Protein AF-A0A0V0GXK4-F1 (afdb_monomer_lite)

Foldseek 3Di:
DDDDDDDDDPDPPPDPPCPPPCPVVLVVVLCCQQVDDPDDDDDDDDDDPPPCSVVSVVCNQPDPSNVVRDPDDDDDDDDPDDDPVVVVVD

InterPro domains:
  IPR002182 NB-ARC [PF00931] (23-88)
  IPR027417 P-loop containing nucleoside triphosphate hydrolase [G3DSA:3.40.50.300] (1-90)
  IPR027417 P-loop contai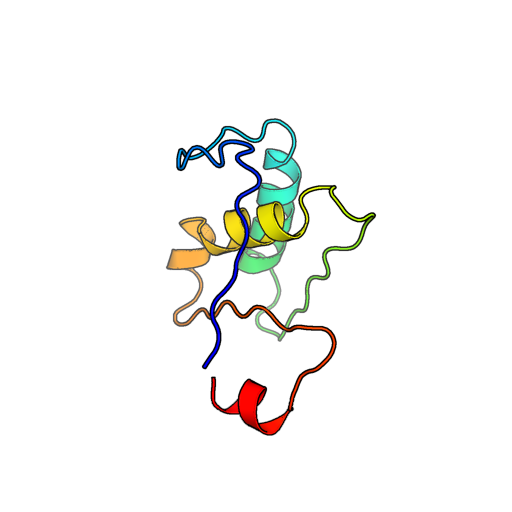ning nucleoside triphosphate hydrolase [SSF52540] (12-89)

Radius of gyration: 16.2 Å; chains: 1; bounding box: 41×33×32 Å

pLDDT: mean 81.06, std 18.77, range [28.09, 95.62]

Sequence (90 aa):
EKIESTTSRCCFSSNDEDFVGLEEDVKQIIQKLTGGTKERCVISIVGISGLGKTTLARKVYNNHSVADHFDVRAFCIVSQKYSIRKLLFL

Secondary structure (DSSP, 8-state):
--------------S----TT-HHHHHHHHHHHHSS-SS---------TTS-HHHHHHHHHH-HHHHTT-S--------SS--HHHHHT-

Organism: Solanum chacoense (NCBI:txid4108)

Structure (mmCIF, N/CA/C/O backbone):
data_AF-A0A0V0GXK4-F1
#
_entry.id   AF-A0A0V0GXK4-F1
#
loop_
_atom_site.group_PDB
_atom_site.id
_atom_site.type_symbol
_atom_site.label_atom_id
_atom_site.label_alt_id
_atom_site.label_comp_id
_atom_site.label_asym_id
_atom_site.label_entity_id
_atom_site.label_seq_id
_atom_site.pdbx_PDB_ins_code
_atom_site.Cartn_x
_atom_site.Cartn_y
_atom_site.Cartn_z
_atom_site.occupancy
_atom_site.B_iso_or_equiv
_atom_site.auth_seq_id
_atom_site.auth_comp_id
_atom_site.auth_asym_id
_atom_site.auth_atom_id
_atom_site.pdbx_PDB_model_num
ATOM 1 N N . GLU A 1 1 ? 9.381 -22.192 -19.666 1.00 43.81 1 GLU A N 1
ATOM 2 C CA . GLU A 1 1 ? 10.322 -22.128 -18.533 1.00 43.81 1 GLU A CA 1
ATOM 3 C C . GLU A 1 1 ? 11.685 -21.678 -19.025 1.00 43.81 1 GLU A C 1
ATOM 5 O O . GLU A 1 1 ? 12.201 -22.275 -19.957 1.00 43.81 1 GLU A O 1
ATOM 10 N N . LYS A 1 2 ? 12.241 -20.621 -18.433 1.00 28.09 2 LYS A N 1
ATOM 11 C CA . LYS A 1 2 ? 13.672 -20.535 -18.130 1.00 28.09 2 LYS A CA 1
ATOM 12 C C . LYS A 1 2 ? 13.830 -19.461 -17.061 1.00 28.09 2 LYS A C 1
ATOM 14 O O . LYS A 1 2 ? 13.640 -18.275 -17.311 1.00 28.09 2 LYS A O 1
ATOM 19 N N . ILE A 1 3 ? 14.042 -19.938 -15.844 1.00 48.16 3 ILE A N 1
ATOM 20 C CA . ILE A 1 3 ? 14.432 -19.145 -14.689 1.00 48.16 3 ILE A CA 1
ATOM 21 C C . ILE A 1 3 ? 15.933 -18.928 -14.841 1.00 48.16 3 ILE A C 1
ATOM 23 O O . ILE A 1 3 ? 16.682 -19.896 -14.898 1.00 48.16 3 ILE A O 1
ATOM 27 N N . GLU A 1 4 ? 16.357 -17.675 -14.923 1.00 43.12 4 GLU A N 1
ATOM 28 C CA . GLU A 1 4 ? 17.747 -17.267 -14.726 1.00 43.12 4 GLU A CA 1
ATOM 29 C C . GLU A 1 4 ? 17.708 -15.840 -14.171 1.00 43.12 4 GLU A C 1
ATOM 31 O O . GLU A 1 4 ? 17.697 -14.845 -14.893 1.00 43.12 4 GLU A O 1
ATOM 36 N N . SER A 1 5 ? 17.581 -15.750 -12.848 1.00 36.84 5 SER A N 1
ATOM 37 C CA . SER A 1 5 ? 17.786 -14.512 -12.101 1.00 36.84 5 SER A CA 1
ATOM 38 C C . SER A 1 5 ? 19.179 -14.579 -11.495 1.00 36.84 5 SER A C 1
ATOM 40 O O . SER A 1 5 ? 19.390 -15.169 -10.438 1.00 36.84 5 SER A O 1
ATOM 42 N N . THR A 1 6 ? 20.147 -14.022 -12.218 1.00 39.38 6 THR A N 1
ATOM 43 C CA . THR A 1 6 ? 21.520 -13.864 -11.747 1.00 39.38 6 THR A CA 1
ATOM 44 C C . THR A 1 6 ? 21.544 -12.867 -10.594 1.00 39.38 6 THR A C 1
ATOM 46 O O . THR A 1 6 ? 21.248 -11.685 -10.752 1.00 39.38 6 THR A O 1
ATOM 49 N N . THR A 1 7 ? 21.893 -13.394 -9.428 1.00 51.88 7 THR A N 1
ATOM 50 C CA . THR A 1 7 ? 22.115 -12.723 -8.151 1.00 51.88 7 THR A CA 1
ATOM 51 C C . THR A 1 7 ? 23.065 -11.528 -8.252 1.00 51.88 7 THR A C 1
ATOM 53 O O . THR A 1 7 ? 24.272 -11.703 -8.414 1.00 51.88 7 THR A O 1
ATOM 56 N N . SER A 1 8 ? 22.549 -10.324 -8.002 1.00 52.44 8 SER A N 1
ATOM 57 C CA . SER A 1 8 ? 23.291 -9.271 -7.307 1.00 52.44 8 SER A CA 1
ATOM 58 C C . SER A 1 8 ? 22.835 -9.263 -5.846 1.00 52.44 8 SER A C 1
ATOM 60 O O . SER A 1 8 ? 21.738 -8.832 -5.502 1.00 52.44 8 SER A O 1
ATOM 62 N N . ARG A 1 9 ? 23.678 -9.807 -4.962 1.00 59.16 9 ARG A N 1
ATOM 63 C CA . ARG A 1 9 ? 23.508 -9.667 -3.511 1.00 59.16 9 ARG A CA 1
ATOM 64 C C . ARG A 1 9 ? 23.811 -8.215 -3.131 1.00 59.16 9 ARG A C 1
ATOM 66 O O . ARG A 1 9 ? 24.953 -7.888 -2.835 1.00 59.16 9 ARG A O 1
ATOM 73 N N . CYS A 1 10 ? 22.788 -7.371 -3.103 1.00 41.00 10 CYS A N 1
ATOM 74 C CA . CYS A 1 10 ? 22.673 -6.370 -2.046 1.00 41.00 10 CYS A CA 1
ATOM 75 C C . CYS A 1 10 ? 21.635 -6.925 -1.079 1.00 41.00 10 CYS A C 1
ATOM 77 O O . CYS A 1 10 ? 20.520 -7.242 -1.487 1.00 41.00 10 CYS A O 1
ATOM 79 N N . CYS A 1 11 ? 22.055 -7.169 0.158 1.00 43.00 11 CYS A N 1
ATOM 80 C CA . CYS A 1 11 ? 21.268 -7.838 1.180 1.00 43.00 11 CYS A CA 1
ATOM 81 C C . CYS A 1 11 ? 19.918 -7.134 1.366 1.00 43.00 11 CYS A C 1
ATOM 83 O O . CYS A 1 11 ? 19.858 -6.100 2.016 1.00 43.00 11 CYS A O 1
ATOM 85 N N . PHE A 1 12 ? 18.835 -7.705 0.835 1.00 53.78 12 PHE A N 1
ATOM 86 C CA . PHE A 1 12 ? 17.514 -7.466 1.402 1.00 53.78 12 PHE A CA 1
ATOM 87 C C . PHE A 1 12 ? 17.462 -8.276 2.690 1.00 53.78 12 PHE A C 1
A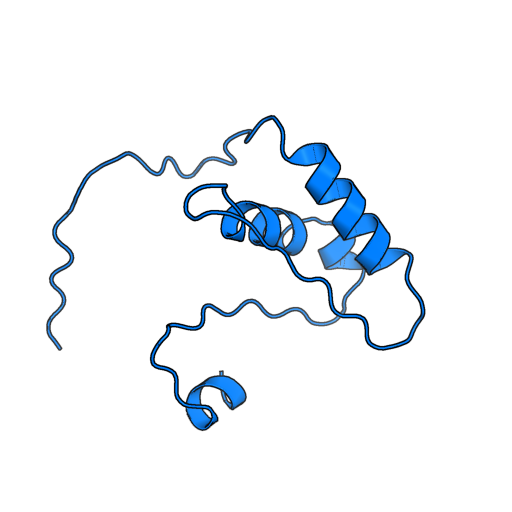TOM 89 O O . PHE A 1 12 ? 17.042 -9.437 2.698 1.00 53.78 12 PHE A O 1
ATOM 96 N N . SER A 1 13 ? 17.984 -7.692 3.766 1.00 42.69 13 SER A N 1
ATOM 97 C CA . SER A 1 13 ? 17.706 -8.201 5.099 1.00 42.69 13 SER A CA 1
ATOM 98 C C . SER A 1 13 ? 16.199 -8.113 5.288 1.00 42.69 13 SER A C 1
ATOM 100 O O . SER A 1 13 ? 15.611 -7.039 5.274 1.00 42.69 13 SER A O 1
ATOM 102 N N . SER A 1 14 ? 15.566 -9.278 5.398 1.00 49.84 14 SER A N 1
ATOM 103 C CA . SER A 1 14 ? 14.178 -9.403 5.826 1.00 49.84 14 SER A CA 1
ATOM 104 C C . SER A 1 14 ? 14.129 -9.110 7.315 1.00 49.84 14 SER A C 1
ATOM 106 O O . SER A 1 14 ? 14.081 -10.021 8.128 1.00 49.84 14 SER A O 1
ATOM 108 N N . ASN A 1 15 ? 14.221 -7.838 7.653 1.00 44.50 15 ASN A N 1
ATOM 109 C CA . ASN A 1 15 ? 13.761 -7.309 8.917 1.00 44.50 15 ASN A CA 1
ATOM 110 C C . ASN A 1 15 ? 12.859 -6.138 8.551 1.00 44.50 15 ASN A C 1
ATOM 112 O O . ASN A 1 15 ? 13.014 -5.564 7.470 1.00 44.50 15 ASN A O 1
ATOM 116 N N . ASP A 1 16 ? 11.904 -5.814 9.409 1.00 51.59 16 ASP A N 1
ATOM 117 C CA . ASP A 1 16 ? 11.230 -4.525 9.390 1.00 51.59 16 ASP A CA 1
ATOM 118 C C . ASP A 1 16 ? 12.303 -3.440 9.549 1.00 51.59 16 ASP A C 1
ATOM 120 O O . ASP A 1 16 ? 12.586 -2.971 10.644 1.00 51.59 16 ASP A O 1
ATOM 124 N N . GLU A 1 17 ? 13.002 -3.132 8.455 1.00 52.09 17 GLU A N 1
ATOM 125 C CA . GLU A 1 17 ? 13.995 -2.083 8.402 1.00 52.09 17 GLU A CA 1
ATOM 126 C C . GLU A 1 17 ? 13.226 -0.819 8.753 1.00 52.09 17 GLU A C 1
ATOM 128 O O . GLU A 1 17 ? 12.289 -0.416 8.047 1.00 52.09 17 GLU A O 1
ATOM 133 N N . ASP A 1 18 ? 13.593 -0.243 9.892 1.00 55.00 18 ASP A N 1
ATOM 134 C CA . ASP A 1 18 ? 13.246 1.100 10.311 1.00 55.00 18 ASP A CA 1
ATOM 135 C C . ASP A 1 18 ? 13.684 2.068 9.201 1.00 55.00 18 ASP A C 1
ATOM 137 O O . ASP A 1 18 ? 14.748 2.678 9.239 1.00 55.00 18 ASP A O 1
ATOM 141 N N . PHE A 1 19 ? 12.887 2.163 8.134 1.00 58.28 19 PHE A N 1
ATOM 142 C CA . PHE A 1 19 ? 12.989 3.201 7.120 1.00 58.28 19 PHE A CA 1
ATOM 143 C C . PHE A 1 19 ? 12.566 4.503 7.783 1.00 58.28 19 PHE A C 1
ATOM 145 O O . PHE A 1 19 ? 11.410 4.907 7.649 1.00 58.28 19 PHE A O 1
ATOM 152 N N . VAL A 1 20 ? 13.512 5.098 8.507 1.00 61.59 20 VAL A N 1
ATOM 153 C CA . VAL A 1 20 ? 13.383 6.394 9.164 1.00 61.59 20 VAL A CA 1
ATOM 154 C C . VAL A 1 20 ? 13.118 7.456 8.096 1.00 61.59 20 VAL A C 1
ATOM 156 O O . VAL A 1 20 ? 13.863 7.566 7.119 1.00 61.59 20 VAL A O 1
ATOM 159 N N . GLY A 1 21 ? 12.057 8.237 8.275 1.00 75.62 21 GLY A N 1
ATOM 160 C CA . GLY A 1 21 ? 11.692 9.375 7.430 1.00 75.62 21 GLY A CA 1
ATOM 161 C C . GLY A 1 21 ? 10.415 9.199 6.606 1.00 75.62 21 GLY A C 1
ATOM 162 O O . GLY A 1 21 ? 9.999 10.159 5.965 1.00 75.62 21 GLY A O 1
ATOM 163 N N . LEU A 1 22 ? 9.774 8.024 6.622 1.00 85.50 22 LEU A N 1
ATOM 164 C CA . LEU A 1 22 ? 8.483 7.794 5.945 1.00 85.50 22 LEU A CA 1
ATOM 165 C C . LEU A 1 22 ? 7.296 7.733 6.916 1.00 85.50 22 LEU A C 1
ATOM 167 O O . LEU A 1 22 ? 6.159 7.552 6.484 1.00 85.50 22 LEU A O 1
ATOM 171 N N . GLU A 1 23 ? 7.528 7.851 8.222 1.00 89.50 23 GLU A N 1
ATOM 172 C CA . GLU A 1 23 ? 6.503 7.679 9.257 1.00 89.50 23 GLU A CA 1
ATOM 173 C C . GLU A 1 23 ? 5.367 8.690 9.107 1.00 89.50 23 GLU A C 1
ATOM 175 O O . GLU A 1 23 ? 4.193 8.336 9.222 1.00 89.50 23 GLU A O 1
ATOM 180 N N . GLU A 1 24 ? 5.715 9.941 8.810 1.00 91.00 24 GLU A N 1
ATOM 181 C CA . GLU A 1 24 ? 4.737 11.010 8.643 1.00 91.00 24 GLU A CA 1
ATOM 182 C C . GLU A 1 24 ? 3.911 10.813 7.363 1.00 91.00 24 GLU A C 1
ATOM 184 O O . GLU A 1 24 ? 2.685 10.920 7.399 1.00 91.00 24 GLU A O 1
ATOM 189 N N . ASP A 1 25 ? 4.547 10.403 6.262 1.00 92.94 25 ASP A N 1
ATOM 190 C CA . ASP A 1 25 ? 3.848 10.062 5.018 1.00 92.94 25 ASP A CA 1
ATOM 191 C C . ASP A 1 25 ? 2.886 8.881 5.220 1.00 92.94 25 ASP A C 1
ATOM 193 O O . ASP A 1 25 ? 1.733 8.924 4.778 1.00 92.94 25 ASP A O 1
ATOM 197 N N . VAL A 1 26 ? 3.328 7.835 5.930 1.00 93.88 26 VAL A N 1
ATOM 198 C CA . VAL A 1 26 ? 2.483 6.687 6.295 1.00 93.88 26 VAL A CA 1
ATOM 199 C C . VAL A 1 26 ? 1.272 7.169 7.090 1.00 93.88 26 VAL A C 1
ATOM 201 O O . VAL A 1 26 ? 0.136 6.841 6.740 1.00 93.88 26 VAL A O 1
ATOM 204 N N . LYS A 1 27 ? 1.492 7.979 8.129 1.00 94.12 27 LYS A N 1
ATOM 205 C CA . LYS A 1 27 ? 0.429 8.495 8.998 1.00 94.12 27 LYS A CA 1
ATOM 206 C C . LYS A 1 27 ? -0.587 9.336 8.225 1.00 94.12 27 LYS A C 1
ATOM 208 O O . LYS A 1 27 ? -1.791 9.130 8.390 1.00 94.12 27 LYS A O 1
ATOM 213 N N . GLN A 1 28 ? -0.129 10.229 7.349 1.00 94.44 28 GLN A N 1
ATOM 214 C CA . GLN A 1 28 ? -1.010 11.064 6.529 1.00 94.44 28 GLN A CA 1
ATOM 215 C C . GLN A 1 28 ? -1.859 10.236 5.563 1.00 94.44 28 GLN A C 1
ATOM 217 O O . GLN A 1 28 ? -3.051 10.510 5.398 1.00 94.44 28 GLN A O 1
ATOM 222 N N . ILE A 1 29 ? -1.278 9.214 4.926 1.00 94.94 29 ILE A N 1
ATOM 223 C CA . ILE A 1 29 ? -2.033 8.331 4.030 1.00 94.94 29 ILE A CA 1
ATOM 224 C C . ILE A 1 29 ? -3.065 7.526 4.824 1.00 94.94 29 ILE A C 1
ATOM 226 O O . ILE A 1 29 ? -4.215 7.449 4.398 1.00 94.94 29 ILE A O 1
ATOM 230 N N . ILE A 1 30 ? -2.699 6.981 5.989 1.00 94.31 30 ILE A N 1
ATOM 231 C CA . ILE A 1 30 ? -3.636 6.243 6.851 1.00 94.31 30 ILE A CA 1
ATOM 232 C C . ILE A 1 30 ? -4.802 7.140 7.263 1.00 94.31 30 ILE A C 1
ATOM 234 O O . ILE A 1 30 ? -5.950 6.732 7.120 1.00 94.31 30 ILE A O 1
ATOM 238 N N . GLN A 1 31 ? -4.536 8.374 7.694 1.00 94.19 31 GLN A N 1
ATOM 239 C CA . GLN A 1 31 ? -5.589 9.318 8.068 1.00 94.19 31 GLN A CA 1
ATOM 240 C C . GLN A 1 31 ? -6.539 9.618 6.898 1.00 94.19 31 GLN A C 1
ATOM 242 O O . GLN A 1 31 ? -7.747 9.719 7.099 1.00 94.19 31 GLN A O 1
ATOM 247 N N . LYS A 1 32 ? -6.021 9.726 5.667 1.00 92.50 32 LYS A N 1
ATOM 248 C CA . LYS A 1 32 ? -6.855 9.896 4.465 1.00 92.50 32 LYS A CA 1
ATOM 249 C C . LYS A 1 32 ? -7.673 8.646 4.132 1.00 92.50 32 LYS A C 1
ATOM 251 O O . LYS A 1 32 ? -8.783 8.784 3.627 1.00 92.50 32 LYS A O 1
ATOM 256 N N . LEU A 1 33 ? -7.136 7.453 4.396 1.00 91.69 33 LEU A N 1
ATOM 257 C CA . LEU A 1 33 ? -7.821 6.179 4.154 1.00 91.69 33 LEU A CA 1
ATOM 258 C C . LEU A 1 33 ? -8.940 5.915 5.164 1.00 91.69 33 LEU A C 1
ATOM 260 O O . LEU A 1 33 ? -9.999 5.450 4.761 1.00 91.69 33 LEU A O 1
ATOM 264 N N . THR A 1 34 ? -8.717 6.208 6.447 1.00 90.69 34 THR A N 1
ATOM 265 C CA . THR A 1 34 ? -9.651 5.851 7.531 1.00 90.69 34 THR A CA 1
ATOM 266 C C . THR A 1 34 ? -10.554 7.001 7.974 1.00 90.69 34 THR A C 1
ATOM 268 O O . THR A 1 34 ? -11.613 6.762 8.548 1.00 90.69 34 THR A O 1
ATOM 271 N N . GLY A 1 35 ? -10.154 8.250 7.716 1.00 86.00 35 GLY A N 1
ATOM 272 C CA . GLY A 1 35 ? -10.906 9.460 8.067 1.00 86.00 35 GLY A CA 1
ATOM 273 C C . GLY A 1 35 ? -11.664 10.103 6.901 1.00 86.00 35 GLY A C 1
ATOM 274 O O . GLY A 1 35 ? -12.194 11.201 7.061 1.00 86.00 35 GLY A O 1
ATOM 275 N N . GLY A 1 36 ? -11.668 9.473 5.722 1.00 74.06 36 GLY A N 1
ATOM 276 C CA . GLY A 1 36 ? -12.310 9.987 4.510 1.00 74.06 36 GLY A CA 1
ATOM 277 C C . GLY A 1 36 ? -13.841 9.871 4.499 1.00 74.06 36 GLY A C 1
ATOM 278 O O . GLY A 1 36 ? -14.471 9.382 5.437 1.00 74.06 36 GLY A O 1
ATOM 279 N N . THR A 1 37 ?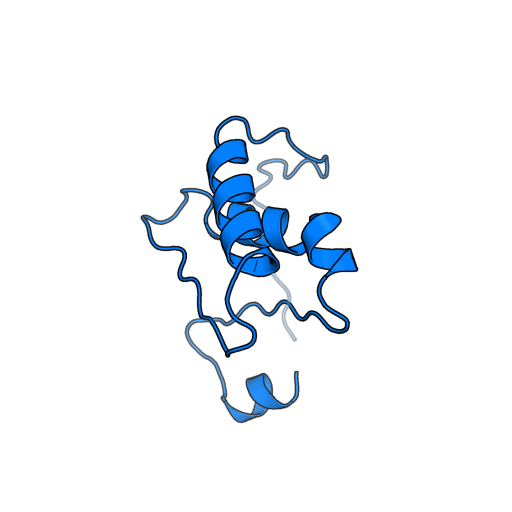 -14.461 10.322 3.405 1.00 77.75 37 THR A N 1
ATOM 280 C CA . THR A 1 37 ? -15.893 10.104 3.153 1.00 77.75 37 THR A CA 1
ATOM 281 C C . THR A 1 37 ? -16.164 8.621 2.873 1.00 77.75 37 THR A C 1
ATOM 283 O O . THR A 1 37 ? -15.273 7.885 2.460 1.00 77.75 37 THR A O 1
ATOM 286 N N . LYS A 1 38 ? -17.415 8.165 3.034 1.00 77.88 38 LYS A N 1
ATOM 287 C CA . LYS A 1 38 ? -17.825 6.787 2.676 1.00 77.88 38 LYS A CA 1
ATOM 288 C C . LYS A 1 38 ? -17.814 6.512 1.161 1.00 77.88 38 LYS A C 1
ATOM 290 O O . LYS A 1 38 ? -18.217 5.438 0.721 1.00 77.88 38 LYS A O 1
ATOM 295 N N . GLU A 1 39 ? -17.417 7.492 0.360 1.00 84.81 39 GLU A N 1
ATOM 296 C CA . GLU A 1 39 ? -17.349 7.388 -1.090 1.00 84.81 39 GLU A CA 1
ATOM 297 C C . GLU A 1 39 ? -16.010 6.794 -1.537 1.00 84.81 39 GLU A C 1
ATOM 299 O O . GLU A 1 39 ? -15.038 6.710 -0.787 1.00 84.81 39 GLU A O 1
ATOM 304 N N . ARG A 1 40 ? -15.942 6.373 -2.801 1.00 87.12 40 ARG A N 1
ATOM 305 C CA . ARG A 1 40 ? -14.719 5.801 -3.367 1.00 87.12 40 ARG A CA 1
ATOM 306 C C . ARG A 1 40 ? -13.634 6.876 -3.498 1.00 87.12 40 ARG A C 1
ATOM 308 O O . ARG A 1 40 ? -13.765 7.783 -4.315 1.00 87.12 40 ARG A O 1
ATOM 315 N N . CYS A 1 41 ? -12.532 6.714 -2.767 1.00 86.56 41 CYS A N 1
ATOM 316 C CA . CYS A 1 41 ? -11.361 7.593 -2.815 1.00 86.56 41 CYS A CA 1
ATOM 317 C C . CYS A 1 41 ? -10.168 6.916 -3.515 1.00 86.56 41 CYS A C 1
ATOM 319 O O . CYS A 1 41 ? -9.985 5.702 -3.417 1.00 86.56 41 CYS A O 1
ATOM 321 N N . VAL A 1 42 ? -9.342 7.703 -4.213 1.00 92.19 42 VAL A N 1
ATOM 322 C CA . VAL A 1 42 ? -8.092 7.249 -4.845 1.00 92.19 42 VAL A CA 1
ATOM 323 C C . VAL A 1 42 ? -6.935 8.106 -4.343 1.00 92.19 42 VAL A C 1
ATOM 325 O O . VAL A 1 42 ? -6.956 9.328 -4.478 1.00 92.19 42 VAL A O 1
ATOM 328 N N . ILE A 1 43 ? -5.896 7.461 -3.809 1.00 92.88 43 ILE A N 1
ATOM 329 C CA . ILE A 1 43 ? -4.666 8.116 -3.347 1.00 92.88 43 ILE A CA 1
ATOM 330 C C . ILE A 1 43 ? -3.519 7.699 -4.269 1.00 92.88 43 ILE A C 1
ATOM 332 O O . ILE A 1 43 ? -3.222 6.515 -4.405 1.00 92.88 43 IL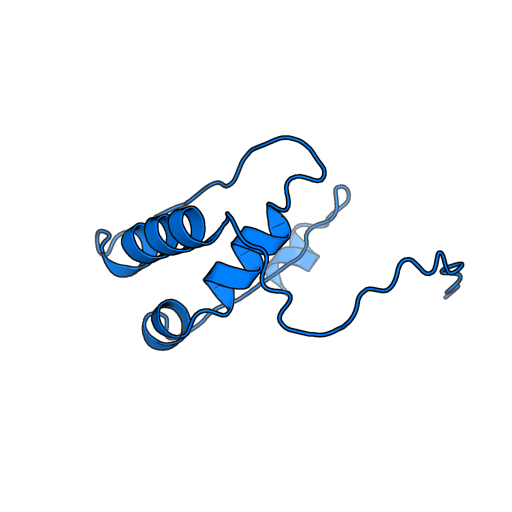E A O 1
ATOM 336 N N . SER A 1 44 ? -2.868 8.678 -4.901 1.00 95.06 44 SER A N 1
ATOM 337 C CA . SER A 1 44 ? -1.720 8.449 -5.787 1.00 95.06 44 SER A CA 1
ATOM 338 C C . SER A 1 44 ? -0.407 8.792 -5.084 1.00 95.06 44 SER A C 1
ATOM 340 O O . SER A 1 44 ? -0.270 9.887 -4.544 1.00 95.06 44 SER A O 1
ATOM 342 N N . ILE A 1 45 ? 0.577 7.889 -5.142 1.00 94.88 45 ILE A N 1
ATOM 343 C CA . ILE A 1 45 ? 1.949 8.126 -4.665 1.00 94.88 45 ILE A CA 1
ATOM 344 C C . ILE A 1 45 ? 2.848 8.341 -5.885 1.00 94.88 45 ILE A C 1
ATOM 346 O O . ILE A 1 45 ? 3.092 7.416 -6.662 1.00 94.88 45 ILE A O 1
ATOM 350 N N . VAL A 1 46 ? 3.348 9.562 -6.058 1.00 93.50 46 VAL A N 1
ATOM 351 C CA . VAL A 1 46 ? 4.159 9.975 -7.215 1.00 93.50 46 VAL A CA 1
ATOM 352 C C . VAL A 1 46 ? 5.548 10.430 -6.778 1.00 93.50 46 VAL A C 1
ATOM 354 O O . VAL A 1 46 ? 5.745 10.853 -5.647 1.00 93.50 46 VAL A O 1
ATOM 357 N N . GLY A 1 47 ? 6.536 10.310 -7.666 1.00 92.88 47 GLY A N 1
ATOM 358 C CA . GLY A 1 47 ? 7.916 10.700 -7.372 1.00 92.88 47 GLY A CA 1
ATOM 359 C C . GLY A 1 47 ? 8.944 9.926 -8.191 1.00 92.88 47 GLY A C 1
ATOM 360 O O . GLY A 1 47 ? 8.607 9.007 -8.943 1.00 92.88 47 GLY A O 1
ATOM 361 N N . ILE A 1 48 ? 10.216 10.266 -8.012 1.00 94.69 48 ILE A N 1
ATOM 362 C CA . ILE A 1 48 ? 11.346 9.714 -8.773 1.00 94.69 48 ILE A CA 1
ATOM 363 C C . ILE A 1 48 ? 11.550 8.224 -8.447 1.00 94.69 48 ILE A C 1
ATOM 365 O O . ILE A 1 48 ? 11.146 7.733 -7.387 1.00 94.69 48 ILE A O 1
ATOM 369 N N . SER A 1 49 ? 12.117 7.464 -9.387 1.00 89.31 49 SER A N 1
ATOM 370 C CA . SER A 1 49 ? 12.523 6.072 -9.147 1.00 89.31 49 SER A CA 1
ATOM 371 C C . SER A 1 49 ? 13.461 5.966 -7.934 1.00 89.31 49 SER A C 1
ATOM 373 O O . SER A 1 49 ? 14.224 6.885 -7.663 1.00 89.31 49 SER A O 1
ATOM 375 N N . GLY A 1 50 ? 13.392 4.866 -7.184 1.00 88.12 50 GLY A N 1
ATOM 376 C CA . GLY A 1 50 ? 14.268 4.629 -6.027 1.00 88.12 50 GLY A CA 1
ATOM 377 C C . GLY A 1 50 ? 13.876 5.330 -4.719 1.00 88.12 50 GLY A C 1
ATOM 378 O O . GLY A 1 50 ? 14.369 4.935 -3.674 1.00 88.12 50 GLY A O 1
ATOM 379 N N . LEU A 1 51 ? 12.924 6.273 -4.721 1.00 89.69 51 LEU A N 1
ATOM 380 C CA . LEU A 1 51 ? 12.489 7.003 -3.511 1.00 89.69 51 LEU A CA 1
ATOM 381 C C . LEU A 1 51 ? 11.641 6.166 -2.522 1.00 89.69 51 LEU A C 1
ATOM 383 O O . LEU A 1 51 ? 11.034 6.699 -1.607 1.00 89.69 51 LEU A O 1
ATOM 387 N N . GLY A 1 52 ? 11.505 4.856 -2.736 1.00 90.50 52 GLY A N 1
ATOM 388 C CA . GLY A 1 52 ? 10.742 4.004 -1.816 1.00 90.50 52 GLY A CA 1
ATOM 389 C C . GLY A 1 52 ? 9.214 4.112 -1.918 1.00 90.50 52 GLY A C 1
ATOM 390 O O . GLY A 1 52 ? 8.521 3.688 -1.005 1.00 90.50 52 GLY A O 1
ATOM 391 N N . LYS A 1 53 ? 8.641 4.600 -3.029 1.00 95.25 53 LYS A N 1
ATOM 392 C CA . LYS A 1 53 ? 7.169 4.687 -3.216 1.00 95.25 53 LYS A CA 1
ATOM 393 C C . LYS A 1 53 ? 6.438 3.360 -2.977 1.00 95.25 53 LYS A C 1
ATOM 395 O O . LYS A 1 53 ? 5.428 3.314 -2.283 1.00 95.25 53 LYS A O 1
ATOM 400 N N . THR A 1 54 ? 6.961 2.268 -3.539 1.00 93.19 54 THR A N 1
ATOM 401 C CA . THR A 1 54 ? 6.404 0.921 -3.335 1.00 93.19 54 THR A CA 1
ATOM 402 C C . THR A 1 54 ? 6.557 0.473 -1.881 1.00 93.19 54 THR A C 1
ATOM 404 O O . THR A 1 54 ? 5.678 -0.208 -1.359 1.00 93.19 54 THR A O 1
ATOM 407 N N . THR A 1 55 ? 7.639 0.884 -1.214 1.00 93.25 55 THR A N 1
ATOM 408 C CA . THR A 1 55 ? 7.873 0.635 0.215 1.00 93.25 55 THR A CA 1
ATOM 409 C C . THR A 1 55 ? 6.848 1.376 1.071 1.00 93.25 55 THR A C 1
ATOM 411 O O . THR A 1 55 ? 6.228 0.758 1.932 1.00 93.25 55 THR A O 1
ATOM 414 N N . LEU A 1 56 ? 6.588 2.654 0.782 1.00 94.06 56 LEU A N 1
ATOM 415 C CA . LEU A 1 56 ? 5.559 3.457 1.445 1.00 94.06 56 LEU A CA 1
ATOM 416 C C . LEU A 1 56 ? 4.168 2.821 1.289 1.00 94.06 56 LEU A C 1
ATOM 418 O O . LEU A 1 56 ? 3.481 2.594 2.284 1.00 94.06 56 LEU A O 1
ATOM 422 N N . ALA A 1 57 ? 3.786 2.442 0.063 1.00 95.25 57 ALA A N 1
ATOM 423 C CA . ALA A 1 57 ? 2.518 1.757 -0.198 1.00 95.25 57 ALA A CA 1
ATOM 424 C C . ALA A 1 57 ? 2.394 0.437 0.584 1.00 95.25 57 ALA A C 1
ATOM 426 O O . ALA A 1 57 ? 1.334 0.132 1.130 1.00 95.25 57 ALA A O 1
ATOM 427 N N . ARG A 1 58 ? 3.485 -0.337 0.672 1.00 94.62 58 ARG A N 1
ATOM 428 C CA . ARG A 1 58 ? 3.526 -1.606 1.411 1.00 94.62 58 ARG A CA 1
ATOM 429 C C . ARG A 1 58 ? 3.413 -1.400 2.924 1.00 94.62 58 ARG A C 1
ATOM 431 O O . ARG A 1 58 ? 2.662 -2.137 3.558 1.00 94.62 58 ARG A O 1
ATOM 438 N N . LYS A 1 59 ? 4.095 -0.398 3.492 1.00 93.25 59 LYS A N 1
ATOM 439 C CA . LYS A 1 59 ? 3.977 -0.042 4.919 1.00 93.25 59 LYS A CA 1
ATOM 440 C C . LYS A 1 59 ? 2.544 0.356 5.280 1.00 93.25 59 LYS A C 1
ATOM 442 O O . LYS A 1 59 ? 2.012 -0.140 6.267 1.00 93.25 59 LYS A O 1
ATOM 447 N N . VAL A 1 60 ? 1.901 1.192 4.460 1.00 94.94 60 VAL A N 1
ATOM 448 C CA . VAL A 1 60 ? 0.489 1.570 4.652 1.00 94.94 60 VAL A CA 1
ATOM 449 C C . VAL A 1 60 ? -0.420 0.344 4.566 1.00 94.94 60 VAL A C 1
ATOM 451 O O . VAL A 1 60 ? -1.250 0.142 5.445 1.00 94.94 60 VAL A O 1
ATOM 454 N N . TYR A 1 61 ? -0.245 -0.499 3.543 1.00 95.62 61 TYR A N 1
ATOM 455 C CA . TYR A 1 61 ? -1.065 -1.697 3.351 1.00 95.62 61 TYR A CA 1
ATOM 456 C C . TYR A 1 61 ? -0.991 -2.660 4.544 1.00 95.62 61 TYR A C 1
ATOM 458 O O . TYR A 1 61 ? -2.020 -3.188 4.961 1.00 95.62 61 TYR A O 1
ATOM 466 N N . ASN A 1 62 ? 0.204 -2.872 5.103 1.00 94.19 62 ASN A N 1
ATOM 467 C CA . ASN A 1 62 ? 0.434 -3.778 6.233 1.00 94.19 62 ASN A CA 1
ATOM 468 C C . ASN A 1 62 ? 0.082 -3.172 7.602 1.00 94.19 62 ASN A C 1
ATOM 470 O O . ASN A 1 62 ? 0.122 -3.886 8.601 1.00 94.19 62 ASN A O 1
ATOM 474 N N . ASN A 1 63 ? -0.242 -1.880 7.682 1.00 94.62 63 ASN A N 1
ATOM 475 C CA . ASN A 1 63 ? -0.530 -1.230 8.953 1.00 94.62 63 ASN A CA 1
ATOM 476 C C . ASN A 1 63 ? -1.822 -1.781 9.584 1.00 94.62 63 ASN A C 1
ATOM 478 O O . ASN A 1 63 ? -2.839 -1.905 8.901 1.00 94.62 63 ASN A O 1
ATOM 482 N N . HIS A 1 64 ? -1.801 -2.051 10.893 1.00 94.44 64 HIS A N 1
ATOM 483 C CA . HIS A 1 64 ? -2.958 -2.577 11.625 1.00 94.44 64 HIS A CA 1
ATOM 484 C C . HIS A 1 64 ? -4.204 -1.693 11.500 1.00 94.44 64 HIS A C 1
ATOM 486 O O . HIS A 1 64 ? -5.276 -2.202 11.203 1.00 94.44 64 HIS A O 1
ATOM 492 N N . SER A 1 65 ? -4.067 -0.367 11.586 1.00 93.69 65 SER A N 1
ATOM 493 C CA . SER A 1 65 ? -5.206 0.551 11.449 1.00 93.69 65 SER A CA 1
ATOM 494 C C . SER A 1 65 ? -5.872 0.476 10.074 1.00 93.69 65 SER A C 1
ATOM 496 O O . SER A 1 65 ? -7.060 0.748 9.949 1.00 93.69 65 SER A O 1
ATOM 498 N N . VAL A 1 66 ? -5.116 0.124 9.030 1.00 94.44 66 VAL A N 1
ATOM 499 C CA . VAL A 1 66 ? -5.659 -0.124 7.685 1.00 94.44 66 VAL A CA 1
ATOM 500 C C . VAL A 1 66 ? -6.243 -1.531 7.609 1.00 94.44 66 VAL A C 1
ATOM 502 O O . VAL A 1 66 ? -7.292 -1.727 7.001 1.00 94.44 66 VAL A O 1
ATOM 505 N N . ALA A 1 67 ? -5.586 -2.509 8.231 1.00 94.75 67 ALA A N 1
ATOM 506 C CA . ALA A 1 67 ? -6.044 -3.889 8.266 1.00 94.75 67 ALA A CA 1
ATOM 507 C C . ALA A 1 67 ? -7.407 -4.060 8.930 1.00 94.75 67 ALA A C 1
ATOM 509 O O . ALA A 1 67 ? -8.240 -4.786 8.397 1.00 94.75 67 ALA A O 1
ATOM 510 N N . ASP A 1 68 ? -7.626 -3.355 10.033 1.00 94.94 68 ASP A N 1
ATOM 511 C CA . ASP A 1 68 ? -8.847 -3.450 10.829 1.00 94.94 68 ASP A CA 1
ATOM 512 C C . ASP A 1 68 ? -9.987 -2.598 10.245 1.00 94.94 68 ASP A C 1
ATOM 514 O O . ASP A 1 68 ? -11.150 -2.798 10.583 1.00 94.94 68 ASP A O 1
ATOM 518 N N . HIS A 1 69 ? -9.669 -1.637 9.368 1.00 93.38 69 HIS A N 1
ATOM 519 C CA . HIS A 1 69 ? -10.659 -0.741 8.766 1.00 93.38 69 HIS A CA 1
ATOM 520 C C . HIS A 1 69 ? -11.315 -1.312 7.501 1.00 93.38 69 HIS A C 1
ATOM 522 O O . HIS A 1 69 ? -12.460 -0.975 7.205 1.00 93.38 69 HIS A O 1
ATOM 528 N N . PHE A 1 70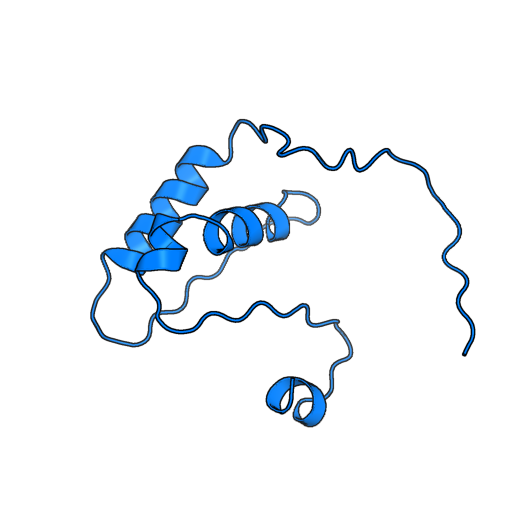 ? -10.603 -2.141 6.730 1.00 92.31 70 PHE A N 1
ATOM 529 C CA . PHE A 1 70 ? -11.097 -2.686 5.463 1.00 92.31 70 PHE A CA 1
ATOM 530 C C . PHE A 1 70 ? -11.337 -4.195 5.558 1.00 92.31 70 PHE A C 1
ATOM 532 O O . PHE A 1 70 ? -10.384 -4.958 5.708 1.00 92.31 70 PHE A O 1
ATOM 539 N N . ASP A 1 71 ? -12.587 -4.621 5.342 1.00 93.94 71 ASP A N 1
ATOM 540 C CA . ASP A 1 71 ? -12.987 -6.040 5.346 1.00 93.94 71 ASP A CA 1
ATOM 541 C C . ASP A 1 71 ? -12.186 -6.885 4.343 1.00 93.94 71 ASP A C 1
ATOM 543 O O . ASP A 1 71 ? -11.867 -8.049 4.584 1.00 93.94 71 ASP A O 1
ATOM 547 N N . VAL A 1 72 ? -11.864 -6.289 3.191 1.00 93.62 72 VAL A N 1
ATOM 548 C CA . VAL A 1 72 ? -11.119 -6.928 2.107 1.00 93.62 72 VAL A CA 1
ATOM 549 C C . VAL A 1 72 ? -10.043 -5.979 1.607 1.00 93.62 72 VAL A C 1
ATOM 551 O O . VAL A 1 72 ? -10.287 -4.798 1.355 1.00 93.62 72 VAL A O 1
ATOM 554 N N . ARG A 1 73 ? -8.837 -6.515 1.417 1.00 93.75 73 ARG A N 1
ATOM 555 C CA . ARG A 1 73 ? -7.680 -5.791 0.889 1.00 93.75 73 ARG A CA 1
ATOM 556 C C . ARG A 1 73 ? -6.981 -6.644 -0.161 1.00 93.75 73 ARG A C 1
ATOM 558 O O . ARG A 1 73 ? -6.898 -7.860 -0.022 1.00 93.75 73 ARG A O 1
ATOM 565 N N . ALA A 1 74 ? -6.461 -5.997 -1.197 1.00 93.25 74 ALA A N 1
ATOM 566 C CA . ALA A 1 74 ? -5.668 -6.639 -2.237 1.00 93.25 74 ALA A CA 1
ATOM 567 C C . ALA A 1 74 ? -4.444 -5.780 -2.567 1.00 93.25 74 ALA A C 1
ATOM 5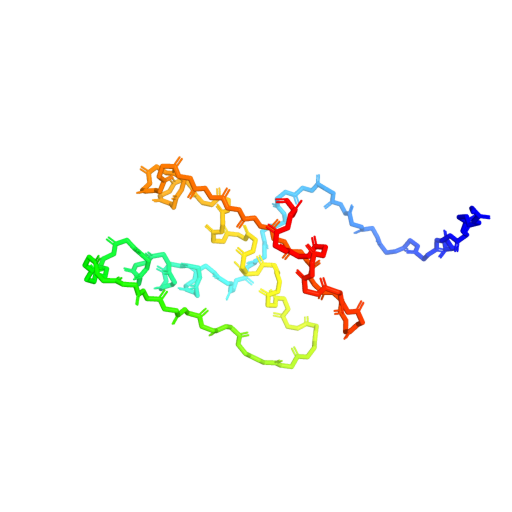69 O O . ALA A 1 74 ? -4.515 -4.550 -2.562 1.00 93.25 74 ALA A O 1
ATOM 570 N N . PHE A 1 75 ? -3.325 -6.433 -2.880 1.00 92.94 75 PHE A N 1
ATOM 571 C CA . PHE A 1 75 ? -2.100 -5.780 -3.328 1.00 92.94 75 PHE A CA 1
ATOM 572 C C . PHE A 1 75 ? -1.601 -6.485 -4.586 1.00 92.94 75 PHE A C 1
ATOM 574 O O . PHE A 1 75 ? -1.297 -7.675 -4.552 1.00 92.94 75 PHE A O 1
ATOM 581 N N . CYS A 1 76 ? -1.490 -5.755 -5.694 1.00 90.81 76 CYS A N 1
ATOM 582 C CA . CYS A 1 76 ? -0.988 -6.299 -6.951 1.00 90.81 76 CYS A CA 1
ATOM 583 C C . CYS A 1 76 ? 0.196 -5.482 -7.473 1.00 90.81 76 CYS A C 1
ATOM 585 O O . CYS A 1 76 ? 0.314 -4.281 -7.229 1.00 90.81 76 CYS A O 1
ATOM 587 N N . ILE A 1 77 ? 1.091 -6.153 -8.196 1.00 88.88 77 ILE A N 1
ATOM 588 C CA . ILE A 1 77 ? 2.208 -5.524 -8.898 1.00 88.88 77 ILE A CA 1
ATOM 589 C C . ILE A 1 77 ? 1.921 -5.659 -10.387 1.00 88.88 77 ILE A C 1
ATOM 591 O O . ILE A 1 77 ? 1.834 -6.769 -10.910 1.00 88.88 77 ILE A O 1
ATOM 595 N N . VAL A 1 78 ? 1.776 -4.526 -11.070 1.00 89.75 78 VAL A N 1
ATOM 596 C CA . VAL A 1 78 ? 1.494 -4.486 -12.506 1.00 89.75 78 VAL A CA 1
ATOM 597 C C . VAL A 1 78 ? 2.763 -4.074 -13.241 1.00 89.75 78 VAL A C 1
ATOM 599 O O . VAL A 1 78 ? 3.352 -3.035 -12.950 1.00 89.75 78 VAL A O 1
ATOM 602 N N . SER A 1 79 ? 3.212 -4.902 -14.183 1.00 88.56 79 SER A N 1
ATOM 603 C CA . SER A 1 79 ? 4.341 -4.567 -15.053 1.00 88.56 79 SER A CA 1
ATOM 604 C C . SER A 1 79 ? 3.890 -3.654 -16.200 1.00 88.56 79 SER A C 1
ATOM 606 O O . SER A 1 79 ? 2.704 -3.552 -16.507 1.00 88.56 79 SER A O 1
ATOM 608 N N . GLN A 1 80 ? 4.841 -3.016 -16.891 1.00 89.81 80 GLN A N 1
ATOM 609 C CA . GLN A 1 80 ? 4.535 -2.155 -18.043 1.00 89.81 80 GLN A CA 1
ATOM 610 C C . GLN A 1 80 ? 3.758 -2.897 -19.147 1.00 89.81 80 GLN A C 1
ATOM 612 O O . GLN A 1 80 ? 2.914 -2.311 -19.820 1.00 89.81 80 GLN A O 1
ATOM 617 N N . LYS A 1 81 ? 4.029 -4.197 -19.325 1.00 93.69 81 LYS A N 1
ATOM 618 C CA . LYS A 1 81 ? 3.310 -5.073 -20.255 1.00 93.69 81 LYS A CA 1
ATOM 619 C C . LYS A 1 81 ? 2.340 -5.947 -19.471 1.00 93.69 81 LYS A C 1
ATOM 621 O O . LYS A 1 81 ? 2.710 -7.023 -19.005 1.00 93.69 81 LYS A O 1
ATOM 626 N N . TYR A 1 82 ? 1.094 -5.503 -19.370 1.00 90.50 82 TYR A N 1
ATOM 627 C CA . TYR A 1 82 ? 0.039 -6.235 -18.676 1.00 90.50 82 TYR A CA 1
ATOM 628 C C . TYR A 1 82 ? -1.116 -6.601 -19.617 1.00 90.50 82 TYR A C 1
ATOM 630 O O . TYR A 1 82 ? -1.301 -6.010 -20.678 1.00 90.50 82 TYR A O 1
ATOM 638 N N . SER A 1 83 ? -1.899 -7.606 -19.223 1.00 90.88 83 SER A N 1
ATOM 639 C CA . SER A 1 83 ? -3.155 -7.966 -19.883 1.00 90.88 83 SER A CA 1
ATOM 640 C C . SER A 1 83 ? -4.305 -7.656 -18.938 1.00 90.88 83 SER A C 1
ATOM 642 O O . SER A 1 83 ? -4.313 -8.151 -17.813 1.00 90.88 83 SER A O 1
ATOM 644 N N . ILE A 1 84 ? -5.291 -6.887 -19.406 1.00 89.25 84 ILE A N 1
ATOM 645 C CA . ILE A 1 84 ? -6.465 -6.502 -18.608 1.00 89.25 84 ILE A CA 1
ATOM 646 C C . ILE A 1 84 ? -7.196 -7.738 -18.081 1.00 89.25 84 ILE A C 1
ATOM 648 O O . ILE A 1 84 ? -7.528 -7.793 -16.905 1.00 89.25 84 ILE A O 1
ATOM 652 N N . ARG A 1 85 ? -7.383 -8.769 -18.920 1.00 88.44 85 ARG A N 1
ATOM 653 C CA . ARG A 1 85 ? -8.030 -10.019 -18.491 1.00 88.44 85 ARG A CA 1
ATOM 654 C C . ARG A 1 85 ? -7.276 -10.657 -17.327 1.00 88.44 85 ARG A C 1
ATOM 656 O O . ARG A 1 85 ? -7.886 -10.982 -16.324 1.00 88.44 85 ARG A O 1
ATOM 663 N N . LYS A 1 86 ? -5.949 -10.776 -17.428 1.00 84.69 86 LYS A N 1
ATOM 664 C CA . LYS A 1 86 ? -5.134 -11.343 -16.342 1.00 84.69 86 LYS A CA 1
ATOM 665 C C . LYS A 1 86 ? -5.179 -10.496 -15.067 1.00 84.69 86 LYS A C 1
ATOM 667 O O . LYS A 1 86 ? -5.094 -11.059 -13.992 1.00 84.69 86 LYS A O 1
ATOM 672 N N . LEU A 1 87 ? -5.310 -9.173 -15.189 1.00 88.19 87 LEU A N 1
ATOM 673 C CA . LEU A 1 87 ? -5.395 -8.266 -14.044 1.00 88.19 87 LEU A CA 1
ATOM 674 C C . LEU A 1 87 ? -6.755 -8.328 -13.330 1.00 88.19 87 LEU A C 1
ATOM 676 O O . LEU A 1 87 ? -6.804 -8.199 -12.116 1.00 88.19 87 LEU A O 1
ATOM 680 N N . LEU A 1 88 ? -7.846 -8.517 -14.076 1.00 86.25 88 LEU A N 1
ATOM 681 C CA . LEU A 1 88 ? -9.203 -8.602 -13.521 1.00 86.25 88 LEU A CA 1
ATOM 682 C C . LEU A 1 88 ? -9.499 -9.942 -12.839 1.00 86.25 88 LEU A C 1
ATOM 684 O O . LEU A 1 88 ? -10.370 -9.997 -11.979 1.00 86.25 88 LEU A O 1
ATOM 688 N N . PHE A 1 89 ? -8.806 -11.007 -13.246 1.00 81.62 89 PHE A N 1
ATOM 689 C CA . PHE A 1 89 ? -8.956 -12.357 -12.694 1.00 81.62 89 PHE A CA 1
ATOM 690 C C . PHE A 1 89 ? -7.797 -12.748 -11.756 1.00 81.62 89 PHE A C 1
ATOM 692 O O . PHE A 1 89 ? -7.534 -13.940 -11.597 1.00 81.62 89 PHE A O 1
ATOM 699 N N . LEU A 1 90 ? -7.070 -11.758 -11.217 1.00 70.62 90 LEU A N 1
ATOM 700 C CA . LEU A 1 90 ? -6.024 -11.949 -10.201 1.00 70.62 90 LEU A CA 1
ATOM 701 C C . LEU A 1 90 ? -6.615 -12.311 -8.836 1.00 70.62 90 LEU A C 1
ATOM 703 O O . LEU A 1 90 ? -7.710 -11.796 -8.516 1.00 70.62 90 LEU A O 1
#